Protein AF-A0A8X8IDR3-F1 (afdb_monomer)

pLDDT: mean 83.94, std 16.19, range [36.53, 97.81]

Solvent-accessible surface area (backbone atoms only — not comparable to full-atom values): 6324 Å² total; per-residue (Å²): 132,79,90,67,83,70,59,76,80,70,78,50,80,87,83,59,54,74,64,39,67,79,38,56,61,57,60,47,43,53,49,53,73,73,36,50,73,71,54,49,53,51,50,53,52,50,52,50,50,53,47,66,75,35,77,71,39,75,81,48,53,74,66,55,53,50,47,53,55,54,48,50,58,51,50,54,54,48,50,53,53,46,50,52,49,42,54,50,54,61,70,67,49,96,79,80,94,80,81,82,85,131

Foldseek 3Di:
DPPPPDPPVVVDDPPDDPVCVVPVLVVLLVVCVVDPLVRVLVVLVVVLCCCCVDPVCVPDDPVRNVVSVVVSVVVNVVNVVSVVVNVVVVVPPPDDPDDDDD

Radius of gyration: 18.53 Å; Cα contacts (8 Å, |Δi|>4): 31; chains: 1; bounding box: 55×39×40 Å

Organism: NCBI:txid1235997

Structure (mmCIF, N/CA/C/O backbone):
data_AF-A0A8X8IDR3-F1
#
_entry.id   AF-A0A8X8IDR3-F1
#
loop_
_atom_site.group_PDB
_atom_site.id
_atom_site.type_symbol
_atom_site.label_atom_id
_atom_site.label_alt_id
_atom_site.label_comp_id
_atom_site.label_asym_id
_atom_site.label_entity_id
_atom_site.label_seq_id
_atom_site.pdbx_PDB_ins_code
_atom_site.Cartn_x
_atom_site.Cartn_y
_atom_site.Cartn_z
_atom_site.occupancy
_atom_site.B_iso_or_equiv
_atom_site.auth_seq_id
_atom_site.auth_comp_id
_atom_site.auth_asym_id
_atom_site.auth_atom_id
_atom_site.pdbx_PDB_model_num
ATOM 1 N N . MET A 1 1 ? 22.075 1.924 -1.394 1.00 49.69 1 MET A N 1
ATOM 2 C CA . MET A 1 1 ? 21.697 3.213 -0.767 1.00 49.69 1 MET A CA 1
ATOM 3 C C . MET A 1 1 ? 22.184 3.221 0.677 1.00 49.69 1 MET A C 1
ATOM 5 O O . MET A 1 1 ? 21.949 2.218 1.345 1.00 49.69 1 MET A O 1
ATOM 9 N N . PRO A 1 2 ? 22.879 4.262 1.174 1.00 46.00 2 PRO A N 1
ATOM 10 C CA . PRO A 1 2 ? 23.099 4.391 2.610 1.00 46.00 2 PRO A CA 1
ATOM 11 C C . PRO A 1 2 ? 21.747 4.641 3.292 1.00 46.00 2 PRO A C 1
ATOM 13 O O . PRO A 1 2 ? 20.858 5.235 2.686 1.00 46.00 2 PRO A O 1
ATOM 16 N N . LEU A 1 3 ? 21.594 4.201 4.542 1.00 47.12 3 LEU A N 1
ATOM 17 C CA . LEU A 1 3 ? 20.474 4.578 5.411 1.00 47.12 3 LEU A CA 1
ATOM 18 C C . LEU A 1 3 ? 20.618 6.072 5.752 1.00 47.12 3 LEU A C 1
ATOM 20 O O . LEU A 1 3 ? 21.089 6.432 6.828 1.00 47.12 3 LEU A O 1
ATOM 24 N N . THR A 1 4 ? 20.336 6.955 4.796 1.00 57.72 4 THR A N 1
ATOM 25 C CA . THR A 1 4 ? 20.335 8.400 5.017 1.00 57.72 4 THR A CA 1
ATOM 26 C C . THR A 1 4 ? 19.264 8.715 6.046 1.00 57.72 4 THR A C 1
ATOM 28 O O . THR A 1 4 ? 18.105 8.354 5.857 1.00 57.72 4 THR A O 1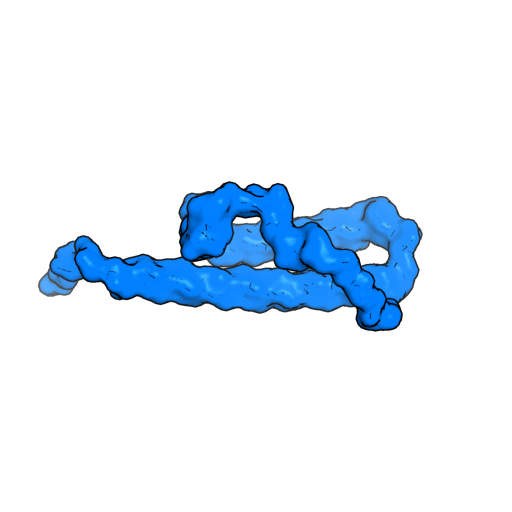
ATOM 31 N N . GLN A 1 5 ? 19.670 9.356 7.144 1.00 62.25 5 GLN A N 1
ATOM 32 C CA . GLN A 1 5 ? 18.763 9.942 8.121 1.00 62.25 5 GLN A CA 1
ATOM 33 C C . GLN A 1 5 ? 17.791 10.856 7.375 1.00 62.25 5 GLN A C 1
ATOM 35 O O . GLN A 1 5 ? 18.171 11.933 6.913 1.00 62.25 5 GLN A O 1
ATOM 40 N N . TYR A 1 6 ? 16.556 10.392 7.206 1.00 66.25 6 TYR A N 1
ATOM 41 C CA . TYR A 1 6 ? 15.487 11.234 6.706 1.00 66.25 6 TYR A CA 1
ATOM 42 C C . TYR A 1 6 ? 15.265 12.359 7.723 1.00 66.25 6 TYR A C 1
ATOM 44 O O . TYR A 1 6 ? 15.285 12.095 8.930 1.00 66.25 6 TYR A O 1
ATOM 52 N N . PRO A 1 7 ? 15.092 13.610 7.275 1.00 76.69 7 PRO A N 1
ATOM 53 C CA . PRO A 1 7 ? 14.743 14.694 8.176 1.00 76.69 7 PRO A CA 1
ATOM 54 C C . PRO A 1 7 ? 13.505 14.357 9.016 1.00 76.69 7 PRO A C 1
ATOM 56 O O . PRO A 1 7 ? 12.563 13.755 8.508 1.00 76.69 7 PRO A O 1
ATOM 59 N N . GLU A 1 8 ? 13.455 14.782 10.281 1.00 68.81 8 GLU A N 1
ATOM 60 C CA . GLU A 1 8 ? 12.370 14.399 11.208 1.00 68.81 8 GLU A CA 1
ATOM 61 C C . GLU A 1 8 ? 10.961 14.791 10.717 1.00 68.81 8 GLU A C 1
ATOM 63 O O . GLU A 1 8 ? 9.966 14.132 11.027 1.00 68.81 8 GLU A O 1
ATOM 68 N N . TRP A 1 9 ? 10.856 15.834 9.890 1.00 70.81 9 TRP A N 1
ATOM 69 C CA . TRP A 1 9 ? 9.594 16.259 9.274 1.00 70.81 9 TRP A CA 1
ATOM 70 C C . TRP A 1 9 ? 9.097 15.321 8.158 1.00 70.81 9 TRP A C 1
ATOM 72 O O . TRP A 1 9 ? 7.969 15.465 7.687 1.00 70.81 9 TRP A O 1
ATOM 82 N N . GLU A 1 10 ? 9.906 14.360 7.709 1.00 71.50 10 GLU A N 1
ATOM 83 C CA . GLU A 1 10 ? 9.471 13.283 6.809 1.00 71.50 10 GLU A CA 1
ATOM 84 C C . GLU A 1 10 ? 8.774 12.142 7.548 1.00 71.50 10 GLU A C 1
ATOM 86 O O . GLU A 1 10 ? 7.981 11.429 6.943 1.00 71.50 10 GLU A O 1
ATOM 91 N N . SER A 1 11 ? 8.993 12.018 8.858 1.00 68.00 11 SER A N 1
ATOM 92 C CA . SER A 1 11 ? 8.379 10.979 9.693 1.00 68.00 11 SER A CA 1
ATOM 93 C C . SER A 1 11 ? 6.907 11.250 10.032 1.00 68.00 11 SER A C 1
ATOM 95 O O . SER A 1 11 ? 6.263 10.423 10.672 1.00 68.00 11 SER A O 1
ATOM 97 N N . HIS A 1 12 ? 6.368 12.406 9.633 1.00 75.31 12 HIS A N 1
ATOM 98 C CA . HIS A 1 12 ? 4.992 12.802 9.919 1.00 75.31 12 HIS A CA 1
ATOM 99 C C . HIS A 1 12 ? 4.070 12.486 8.738 1.00 75.31 12 HIS A C 1
ATOM 101 O O . HIS A 1 12 ? 4.423 12.718 7.579 1.00 75.31 12 HIS A O 1
ATOM 107 N N . SER A 1 13 ? 2.857 12.004 9.031 1.00 78.06 13 SER A N 1
ATOM 108 C CA . SER A 1 13 ? 1.850 11.777 7.994 1.00 78.06 13 SER A CA 1
ATOM 109 C C . SER A 1 13 ? 1.491 13.092 7.301 1.00 78.06 13 SER A C 1
ATOM 111 O O . SER A 1 13 ? 1.076 14.053 7.945 1.00 78.06 13 SER A O 1
ATOM 113 N N . ARG A 1 14 ? 1.673 13.143 5.976 1.00 83.25 14 ARG A N 1
ATOM 114 C CA . ARG A 1 14 ? 1.384 14.333 5.152 1.00 83.25 14 ARG A CA 1
ATOM 115 C C . ARG A 1 14 ? 0.011 14.290 4.485 1.00 83.25 14 ARG A C 1
ATOM 117 O O . ARG A 1 14 ? -0.438 15.304 3.960 1.00 83.25 14 ARG A O 1
ATOM 124 N N . LYS A 1 15 ? -0.592 13.103 4.406 1.00 87.38 15 LYS A N 1
ATOM 125 C CA . LYS A 1 15 ? -1.818 12.848 3.636 1.00 87.38 15 LYS A CA 1
ATOM 126 C C . LYS A 1 15 ? -3.027 12.560 4.511 1.00 87.38 15 LYS A C 1
ATOM 128 O O . LYS A 1 15 ? -4.131 12.814 4.056 1.00 87.38 15 LYS A O 1
ATOM 133 N N . LEU A 1 16 ? -2.803 12.081 5.732 1.00 91.31 16 LEU A N 1
ATOM 134 C CA . LEU A 1 16 ? -3.878 11.794 6.669 1.00 91.31 16 LEU A CA 1
ATOM 135 C C . LEU A 1 16 ? -4.286 13.061 7.421 1.00 91.31 16 LEU A C 1
ATOM 137 O O . LEU A 1 16 ? -3.441 13.849 7.856 1.00 91.31 16 LEU A O 1
ATOM 141 N N . SER A 1 17 ? -5.591 13.234 7.579 1.00 91.00 17 SER A N 1
ATOM 142 C CA . SER A 1 17 ? -6.203 14.163 8.518 1.00 91.00 17 SER A CA 1
ATOM 143 C C . SER A 1 17 ? -5.851 13.800 9.965 1.00 91.00 17 SER A C 1
ATOM 145 O O . SER A 1 17 ? -5.337 12.722 10.261 1.00 91.00 17 SER A O 1
ATOM 147 N N . LYS A 1 18 ? -6.136 14.711 10.902 1.00 91.25 18 LYS A N 1
ATOM 148 C CA . LYS A 1 18 ? -5.897 14.462 12.334 1.00 91.25 18 LYS A CA 1
ATOM 149 C C . LYS A 1 18 ? -6.674 13.245 12.841 1.00 91.25 18 LYS A C 1
ATOM 151 O O . LYS A 1 18 ? -6.121 12.453 13.591 1.00 91.25 18 LYS A O 1
ATOM 156 N N . GLU A 1 19 ? -7.913 13.095 12.386 1.00 93.31 19 GLU A N 1
ATOM 157 C CA . GLU A 1 19 ? -8.779 11.975 12.749 1.00 93.31 19 GLU A CA 1
ATOM 158 C C . GLU A 1 19 ? -8.212 10.644 12.245 1.00 93.31 19 GLU A C 1
ATOM 160 O O . GLU A 1 19 ? -8.101 9.697 13.011 1.00 93.31 19 GLU A O 1
ATOM 165 N N . GLU A 1 20 ? -7.747 10.582 10.997 1.00 93.44 20 GLU A N 1
ATOM 166 C CA . GLU A 1 20 ? -7.122 9.373 10.440 1.00 93.44 20 GLU A CA 1
ATOM 167 C C . GLU A 1 20 ? -5.765 9.045 11.085 1.00 93.44 20 GLU A C 1
ATOM 169 O O . GLU A 1 20 ? -5.364 7.884 11.128 1.00 93.44 20 GLU A O 1
ATOM 174 N N . VAL A 1 21 ? -5.039 10.044 11.602 1.00 91.81 21 VAL A N 1
ATOM 175 C CA . VAL A 1 21 ? -3.821 9.807 12.397 1.00 91.81 21 VAL A CA 1
ATOM 176 C C . VAL A 1 21 ? -4.164 9.179 13.751 1.00 91.81 21 VAL A C 1
ATOM 178 O O . VAL A 1 21 ? -3.459 8.275 14.198 1.00 91.81 21 VAL A O 1
ATOM 181 N N . GLU A 1 22 ? -5.237 9.636 14.397 1.00 93.38 22 GLU A N 1
ATOM 182 C CA . GLU A 1 22 ? -5.730 9.077 15.664 1.00 93.38 22 GLU A CA 1
ATOM 183 C C . GLU A 1 22 ? -6.397 7.702 15.463 1.00 93.38 22 GLU A C 1
ATOM 185 O O . GLU A 1 22 ? -6.297 6.819 16.321 1.00 93.38 22 GLU A O 1
ATOM 190 N N . HIS A 1 23 ? -7.018 7.492 14.300 1.00 93.94 23 HIS A N 1
ATOM 191 C CA . HIS A 1 23 ? -7.791 6.306 13.944 1.00 93.94 23 HIS A CA 1
ATOM 192 C C . HIS A 1 23 ? -7.401 5.762 12.555 1.00 93.94 23 HIS A C 1
ATOM 194 O O . HIS A 1 23 ? -8.193 5.812 11.614 1.00 93.94 23 HIS A O 1
ATOM 200 N N . PRO A 1 24 ? -6.208 5.155 12.406 1.00 94.38 24 PRO A N 1
ATOM 201 C CA . PRO A 1 24 ? -5.693 4.703 11.106 1.00 94.38 24 PRO A CA 1
ATOM 202 C C . PRO A 1 24 ? -6.507 3.576 10.458 1.00 94.38 24 PRO A C 1
ATOM 204 O O . PRO A 1 24 ? -6.377 3.336 9.259 1.00 94.38 24 PRO A O 1
ATOM 207 N N . LEU A 1 25 ? -7.357 2.885 11.229 1.00 95.44 25 LEU A N 1
ATOM 208 C CA . LEU A 1 25 ? -8.289 1.897 10.685 1.00 95.44 25 LEU A CA 1
ATOM 209 C C . LEU A 1 25 ? -9.314 2.528 9.737 1.00 95.44 25 LEU A C 1
ATOM 211 O O . LEU A 1 25 ? -9.727 1.841 8.816 1.00 95.44 25 LEU A O 1
ATOM 215 N N . LEU A 1 26 ? -9.647 3.817 9.884 1.00 95.06 26 LEU A N 1
ATOM 216 C CA . LEU A 1 26 ? -10.568 4.510 8.973 1.00 95.06 26 LEU A CA 1
ATOM 217 C C . LEU A 1 26 ? -10.078 4.465 7.521 1.00 95.06 26 LEU A C 1
ATOM 219 O O . LEU A 1 26 ? -10.850 4.181 6.616 1.00 95.06 26 LEU A O 1
ATOM 223 N N . VAL A 1 27 ? -8.775 4.658 7.313 1.00 96.12 27 VAL A N 1
ATOM 224 C CA . VAL A 1 27 ? -8.138 4.636 5.985 1.00 96.12 27 VAL A CA 1
ATOM 225 C C . VAL A 1 27 ? -8.137 3.226 5.396 1.00 96.12 27 VAL A C 1
ATOM 227 O O . VAL A 1 27 ? -8.298 3.025 4.194 1.00 96.12 27 VAL A O 1
ATOM 230 N N . ILE A 1 28 ? -7.918 2.230 6.255 1.00 96.38 28 ILE A N 1
ATOM 231 C CA . ILE A 1 28 ? -7.943 0.821 5.864 1.00 96.38 28 ILE A CA 1
ATOM 232 C C . ILE A 1 28 ? -9.370 0.417 5.485 1.00 96.38 28 ILE A C 1
ATOM 234 O O . ILE A 1 28 ? -9.566 -0.253 4.474 1.00 96.38 28 ILE A O 1
ATOM 238 N N . ASP A 1 29 ? -10.352 0.833 6.280 1.00 94.81 29 ASP A N 1
ATOM 239 C CA . ASP A 1 29 ? -11.763 0.572 6.031 1.00 94.81 29 ASP A CA 1
ATOM 240 C C . ASP A 1 29 ? -12.206 1.240 4.723 1.00 94.81 29 ASP A C 1
ATOM 242 O O . ASP A 1 29 ? -12.760 0.555 3.869 1.00 94.81 29 ASP A O 1
ATOM 246 N N . GLU A 1 30 ? -11.840 2.505 4.494 1.00 95.44 30 GLU A N 1
ATOM 247 C CA . GLU A 1 30 ? -12.114 3.216 3.238 1.00 95.44 30 GLU A CA 1
ATOM 248 C C . GLU A 1 30 ? -11.526 2.490 2.016 1.00 95.44 30 GLU A C 1
ATOM 250 O O . GLU A 1 30 ? -12.204 2.334 0.997 1.00 95.44 30 GLU A O 1
ATOM 255 N N . LEU A 1 31 ? -10.290 1.985 2.111 1.00 96.31 31 LEU A N 1
ATOM 256 C CA . LEU A 1 31 ? -9.672 1.212 1.031 1.00 96.31 31 LEU A CA 1
ATOM 257 C C . LEU A 1 31 ? -10.482 -0.048 0.690 1.00 96.31 31 LEU A C 1
ATOM 259 O O . LEU A 1 31 ? -10.697 -0.332 -0.489 1.00 96.31 31 LEU A O 1
ATOM 263 N N . PHE A 1 32 ? -10.905 -0.810 1.703 1.00 95.62 32 PHE A N 1
ATOM 264 C CA . PHE A 1 32 ? -11.623 -2.073 1.498 1.00 95.62 32 PHE A CA 1
ATOM 265 C C . PHE A 1 32 ? -13.122 -1.907 1.237 1.00 95.62 32 PHE A C 1
ATOM 267 O O . PHE A 1 32 ? -13.753 -2.838 0.732 1.00 95.62 32 PHE A O 1
ATOM 274 N N . ASP A 1 33 ? -13.672 -0.727 1.516 1.00 93.56 33 ASP A N 1
ATOM 275 C CA . ASP A 1 33 ? -14.992 -0.310 1.052 1.00 93.56 33 ASP A CA 1
ATOM 276 C C . ASP A 1 33 ? -14.951 0.132 -0.425 1.00 93.56 33 ASP A C 1
ATOM 278 O O . ASP A 1 33 ? -15.928 -0.056 -1.151 1.00 93.56 33 ASP A O 1
ATOM 282 N N . TYR A 1 34 ? -13.816 0.663 -0.903 1.00 95.12 34 TYR A N 1
ATOM 283 C CA . TYR A 1 34 ? -13.601 0.981 -2.320 1.00 95.12 34 TYR A CA 1
ATOM 284 C C . TYR A 1 34 ? -13.350 -0.263 -3.188 1.00 95.12 34 TYR A C 1
ATOM 286 O O . TYR A 1 34 ? -13.907 -0.371 -4.282 1.00 95.12 34 TYR A O 1
ATOM 294 N N . ALA A 1 35 ? -12.497 -1.185 -2.733 1.00 94.62 35 ALA A N 1
ATOM 295 C CA . ALA A 1 35 ? -12.090 -2.361 -3.500 1.00 94.62 35 ALA A CA 1
ATOM 296 C C . ALA A 1 35 ? -11.859 -3.573 -2.589 1.00 94.62 35 ALA A C 1
ATOM 298 O O . ALA A 1 35 ? -11.154 -3.487 -1.581 1.00 94.62 35 ALA A O 1
ATOM 299 N N . HIS A 1 36 ? -12.389 -4.740 -2.962 1.00 94.56 36 HIS A N 1
ATOM 300 C CA . HIS A 1 36 ? -12.117 -5.956 -2.203 1.00 94.56 36 HIS A CA 1
ATOM 301 C C . HIS A 1 36 ? -10.667 -6.405 -2.401 1.00 94.56 36 HIS A C 1
ATOM 303 O O . HIS A 1 36 ? -10.006 -6.059 -3.378 1.00 94.56 36 HIS A O 1
ATOM 309 N N . LEU A 1 37 ? -10.158 -7.230 -1.482 1.00 95.06 37 LEU A N 1
ATOM 310 C CA . LEU A 1 37 ? -8.773 -7.703 -1.529 1.00 95.06 37 LEU A CA 1
ATOM 311 C C . LEU A 1 37 ? -8.343 -8.273 -2.903 1.00 95.06 37 LEU A C 1
ATOM 313 O O . LEU A 1 37 ? -7.239 -7.943 -3.338 1.00 95.06 37 LEU A O 1
ATOM 317 N N . PRO A 1 38 ? -9.153 -9.086 -3.618 1.00 96.94 38 PRO A N 1
ATOM 318 C CA . PRO A 1 38 ? -8.802 -9.527 -4.969 1.00 96.94 38 PRO A CA 1
ATOM 319 C C . PRO A 1 38 ? -8.624 -8.364 -5.953 1.00 96.94 38 PRO A C 1
ATOM 321 O O . PRO A 1 38 ? -7.625 -8.333 -6.667 1.00 96.94 38 PRO A O 1
ATOM 324 N N . ASP A 1 39 ? -9.522 -7.379 -5.926 1.00 97.25 39 ASP A N 1
ATOM 325 C CA . ASP A 1 39 ? -9.475 -6.207 -6.806 1.00 97.25 39 ASP A CA 1
ATOM 326 C C . ASP A 1 39 ? -8.227 -5.360 -6.521 1.00 97.25 39 ASP A C 1
ATOM 328 O O . ASP A 1 39 ? -7.524 -4.937 -7.439 1.00 97.25 39 ASP A O 1
ATOM 332 N N . VAL A 1 40 ? -7.883 -5.167 -5.242 1.00 96.94 40 VAL A N 1
ATOM 333 C CA . VAL A 1 40 ? -6.662 -4.444 -4.850 1.00 96.94 40 VAL A CA 1
ATOM 334 C C . VAL A 1 40 ? -5.4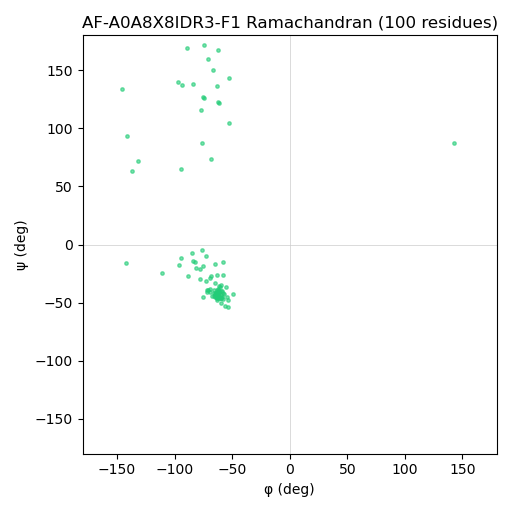08 -5.162 -5.361 1.00 96.94 40 VAL A C 1
ATOM 336 O O . VAL A 1 40 ? -4.490 -4.503 -5.855 1.00 96.94 40 VAL A O 1
ATOM 339 N N . ARG A 1 41 ? -5.357 -6.502 -5.309 1.00 96.19 41 ARG A N 1
ATOM 340 C CA . ARG A 1 41 ? -4.241 -7.280 -5.885 1.00 96.19 41 ARG A CA 1
ATOM 341 C C . ARG A 1 41 ? -4.148 -7.093 -7.398 1.00 96.19 41 ARG A C 1
ATOM 343 O O . ARG A 1 41 ? -3.053 -6.901 -7.923 1.00 96.19 41 ARG A O 1
ATOM 350 N N . GLU A 1 42 ? -5.278 -7.114 -8.101 1.00 97.12 42 GLU A N 1
ATOM 351 C CA . GLU A 1 42 ? -5.306 -6.882 -9.548 1.00 97.12 42 GLU A CA 1
ATOM 352 C C . GLU A 1 42 ? -4.837 -5.471 -9.915 1.00 97.12 42 GLU A C 1
ATOM 354 O O . GLU A 1 42 ? -4.048 -5.310 -10.850 1.00 97.12 42 GLU A O 1
ATOM 359 N N . LEU A 1 43 ? -5.257 -4.457 -9.152 1.00 96.62 43 LEU A N 1
ATOM 360 C CA . LEU A 1 43 ? -4.825 -3.072 -9.331 1.00 96.62 43 LEU A CA 1
ATOM 361 C C . LEU A 1 43 ? -3.328 -2.894 -9.049 1.00 96.62 43 LEU A C 1
ATOM 363 O O . LEU A 1 43 ? -2.643 -2.238 -9.834 1.00 96.62 43 LEU A O 1
ATOM 367 N N . LEU A 1 44 ? -2.793 -3.510 -7.989 1.00 95.75 44 LEU A N 1
ATOM 368 C CA . LEU A 1 44 ? -1.351 -3.513 -7.712 1.00 95.75 44 LEU A CA 1
ATOM 369 C C . LEU A 1 44 ? -0.570 -4.170 -8.855 1.00 95.75 44 LEU A C 1
ATOM 371 O O . LEU A 1 44 ? 0.433 -3.622 -9.317 1.00 95.75 44 LEU A O 1
ATOM 375 N N . TRP A 1 45 ? -1.038 -5.319 -9.347 1.00 95.12 45 TRP A N 1
ATOM 376 C CA . TRP A 1 45 ? -0.407 -6.011 -10.469 1.00 95.12 45 TRP A CA 1
ATOM 377 C C . TRP A 1 45 ? -0.452 -5.181 -11.755 1.00 95.12 45 TRP A C 1
ATOM 379 O O . TRP A 1 45 ? 0.529 -5.105 -12.499 1.00 95.12 45 TRP A O 1
ATOM 389 N N . LEU A 1 46 ? -1.586 -4.534 -12.031 1.00 95.19 46 LEU A N 1
ATOM 390 C CA . LEU A 1 46 ? -1.721 -3.615 -13.154 1.00 95.19 46 LEU A CA 1
ATOM 391 C C . LEU A 1 46 ? -0.740 -2.448 -13.025 1.00 95.19 46 LEU A C 1
ATOM 393 O O . LEU A 1 46 ? -0.037 -2.146 -13.989 1.00 95.19 46 LEU A O 1
ATOM 397 N N . TRP A 1 47 ? -0.634 -1.853 -11.838 1.00 93.44 47 TRP A N 1
ATOM 398 C CA . TRP A 1 47 ? 0.300 -0.766 -11.573 1.00 93.44 47 TRP A CA 1
ATOM 399 C C . TRP A 1 47 ? 1.754 -1.191 -11.819 1.00 93.44 47 TRP A C 1
ATOM 401 O O . TRP A 1 47 ? 2.474 -0.506 -12.555 1.00 93.44 47 TRP A O 1
ATOM 411 N N . LEU A 1 48 ? 2.168 -2.365 -11.329 1.00 93.25 48 LEU A N 1
ATOM 412 C CA . LEU A 1 48 ? 3.504 -2.895 -11.605 1.00 93.25 48 LEU A CA 1
ATOM 413 C C . LEU A 1 48 ? 3.732 -3.079 -13.109 1.00 93.25 48 LEU A C 1
ATOM 415 O O . LEU A 1 48 ? 4.714 -2.561 -13.636 1.00 93.25 48 LEU A O 1
ATOM 419 N N . LYS A 1 49 ? 2.809 -3.750 -13.815 1.00 90.38 49 LYS A N 1
ATOM 420 C CA . LYS A 1 49 ? 2.901 -3.961 -15.271 1.00 90.38 49 LYS A CA 1
ATOM 421 C C . LYS A 1 49 ? 3.063 -2.650 -16.032 1.00 90.38 49 LYS A C 1
ATOM 423 O O . LYS A 1 49 ? 3.899 -2.572 -16.922 1.00 90.38 49 LYS A O 1
ATOM 428 N N . THR A 1 50 ? 2.279 -1.628 -15.690 1.00 89.00 50 THR A N 1
ATOM 429 C CA . THR A 1 50 ? 2.369 -0.316 -16.355 1.00 89.00 50 THR A CA 1
ATOM 430 C C . THR A 1 50 ? 3.709 0.369 -16.097 1.00 89.00 50 THR A C 1
ATOM 432 O O . THR A 1 50 ? 4.245 1.014 -16.991 1.00 89.00 50 THR A O 1
ATOM 435 N N . THR A 1 51 ? 4.286 0.162 -14.912 1.00 86.38 51 THR A N 1
ATOM 436 C CA . THR A 1 51 ? 5.592 0.716 -14.536 1.00 86.38 51 THR A CA 1
ATOM 437 C C . THR A 1 51 ? 6.739 0.020 -15.274 1.00 86.38 51 THR A C 1
ATOM 439 O O . THR A 1 51 ? 7.681 0.686 -15.694 1.00 86.38 51 THR A O 1
ATOM 442 N N . VAL A 1 52 ? 6.667 -1.306 -15.455 1.00 83.31 52 VAL A N 1
ATOM 443 C CA . VAL A 1 52 ? 7.746 -2.091 -16.089 1.00 83.31 52 VAL A CA 1
ATOM 444 C C . VAL A 1 52 ? 7.644 -2.187 -17.611 1.00 83.31 52 VAL A C 1
ATOM 446 O O . VAL A 1 52 ? 8.667 -2.359 -18.258 1.00 83.31 52 VAL A O 1
ATOM 449 N N . ASN A 1 53 ? 6.442 -2.095 -18.188 1.00 80.19 53 ASN A N 1
ATOM 450 C CA . ASN A 1 53 ? 6.244 -2.188 -19.641 1.00 80.19 53 ASN A CA 1
ATOM 451 C C . ASN A 1 53 ? 6.216 -0.823 -20.340 1.00 80.19 53 ASN A C 1
ATOM 453 O O . ASN A 1 53 ? 6.202 -0.782 -21.567 1.00 80.19 53 ASN A O 1
ATOM 457 N N . GLY A 1 54 ? 6.128 0.277 -19.591 1.00 73.81 54 GLY A N 1
ATOM 458 C CA . GLY A 1 54 ? 6.170 1.624 -20.150 1.00 73.81 54 GLY A CA 1
ATOM 459 C C . GLY A 1 54 ? 7.591 2.177 -20.260 1.00 73.81 54 GLY A C 1
ATOM 460 O O . GLY A 1 54 ? 8.524 1.678 -19.623 1.00 73.81 54 GLY A O 1
ATOM 461 N N . ASP A 1 55 ? 7.708 3.296 -20.973 1.00 78.25 55 ASP A N 1
ATOM 462 C CA . ASP A 1 55 ? 8.949 4.066 -21.153 1.00 78.25 55 ASP A CA 1
ATOM 463 C C . ASP A 1 55 ? 9.559 4.540 -19.817 1.00 78.25 55 ASP A C 1
ATOM 465 O O . ASP A 1 55 ? 10.726 4.917 -19.747 1.00 78.25 55 ASP A O 1
ATOM 469 N N . PHE A 1 56 ? 8.788 4.499 -18.719 1.00 75.50 56 PHE A N 1
ATOM 470 C CA . PHE A 1 56 ? 9.286 4.785 -17.370 1.00 75.50 56 PHE A CA 1
ATOM 471 C C . PHE A 1 56 ? 10.481 3.899 -17.001 1.00 75.50 56 PHE A C 1
ATOM 473 O O . PHE A 1 56 ? 11.414 4.364 -16.352 1.00 75.50 56 PHE A O 1
ATOM 480 N N . SER A 1 57 ? 10.474 2.637 -17.4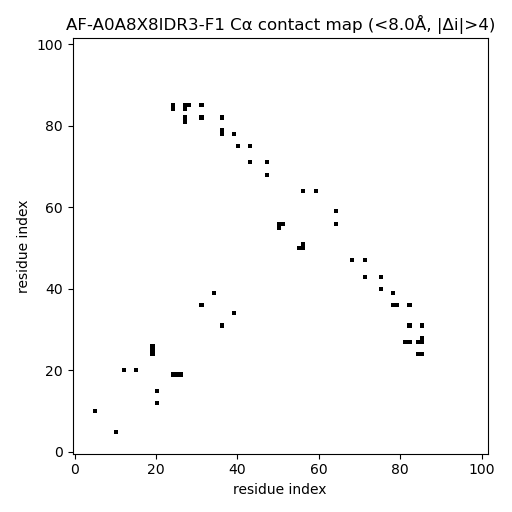35 1.00 73.94 57 SER A N 1
ATOM 481 C CA . SER A 1 57 ? 11.542 1.687 -17.124 1.00 73.94 57 SER A CA 1
ATOM 482 C C . SER A 1 57 ? 12.828 1.913 -17.931 1.00 73.94 57 SER A C 1
ATOM 484 O O . SER A 1 57 ? 13.899 1.468 -17.504 1.00 73.94 57 SER A O 1
ATOM 486 N N . ASP A 1 58 ? 12.760 2.643 -19.050 1.00 80.00 58 ASP A N 1
ATOM 487 C CA . ASP A 1 58 ? 13.892 2.855 -19.963 1.00 80.00 58 ASP A CA 1
ATOM 488 C C . ASP A 1 58 ? 14.980 3.744 -19.355 1.00 80.00 58 ASP A C 1
ATOM 490 O O . ASP A 1 58 ? 16.160 3.575 -19.658 1.00 80.00 58 ASP A O 1
ATOM 494 N N . GLY A 1 59 ? 14.596 4.652 -18.454 1.00 81.69 59 GLY A N 1
ATOM 495 C CA . GLY A 1 59 ? 15.523 5.512 -17.718 1.00 81.69 59 GLY A CA 1
ATOM 496 C C . GLY A 1 59 ? 16.121 4.879 -16.461 1.00 81.69 59 GLY A C 1
ATOM 497 O O . GLY A 1 59 ? 16.993 5.492 -15.852 1.00 81.69 59 GLY A O 1
ATOM 498 N N . LEU A 1 60 ? 15.657 3.689 -16.063 1.00 86.38 60 LEU A N 1
ATOM 499 C CA . LEU A 1 60 ? 16.030 3.073 -14.790 1.00 86.38 60 LEU A CA 1
ATOM 500 C C . LEU A 1 60 ? 17.219 2.131 -14.922 1.00 86.38 60 LEU A C 1
ATOM 502 O O . LEU A 1 60 ? 17.245 1.260 -15.801 1.00 86.38 60 LEU A O 1
ATOM 506 N N . ASP A 1 61 ? 18.139 2.218 -13.968 1.00 89.44 61 ASP A N 1
ATOM 507 C CA .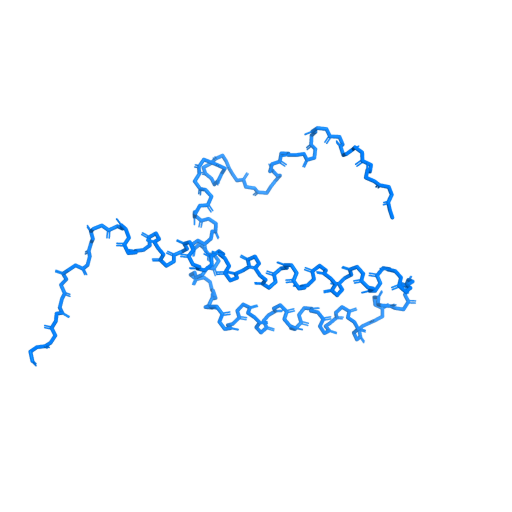 ASP A 1 61 ? 19.211 1.246 -13.819 1.00 89.44 61 ASP A CA 1
ATOM 508 C C . ASP A 1 61 ? 18.718 -0.093 -13.224 1.00 89.44 61 ASP A C 1
ATOM 510 O O . ASP A 1 61 ? 17.569 -0.267 -12.800 1.00 89.44 61 ASP A O 1
ATOM 514 N N . GLN A 1 62 ? 19.597 -1.099 -13.214 1.00 86.88 62 GLN A N 1
ATOM 515 C CA . GLN A 1 62 ? 19.265 -2.433 -12.707 1.00 86.88 62 GLN A CA 1
ATOM 516 C C . GLN A 1 62 ? 18.859 -2.426 -11.222 1.00 86.88 62 GLN A C 1
ATOM 518 O O . GLN A 1 62 ? 17.987 -3.200 -10.817 1.00 86.88 62 GLN A O 1
ATOM 523 N N . HIS A 1 63 ? 19.488 -1.582 -10.405 1.00 89.12 63 HIS A N 1
ATOM 524 C CA . HIS A 1 63 ? 19.206 -1.486 -8.977 1.00 89.12 63 HIS A CA 1
ATOM 525 C C . HIS A 1 63 ? 17.843 -0.823 -8.734 1.00 89.12 63 HIS A C 1
ATOM 527 O O . HIS A 1 63 ? 17.076 -1.284 -7.885 1.00 89.12 63 HIS A O 1
ATOM 533 N N . GLU A 1 64 ? 17.507 0.220 -9.487 1.00 89.44 64 GLU A N 1
ATOM 534 C CA . GLU A 1 64 ? 16.212 0.903 -9.434 1.00 89.44 64 GLU A CA 1
ATOM 535 C C . GLU A 1 64 ? 15.068 -0.029 -9.841 1.00 89.44 64 GLU A C 1
ATOM 537 O O . GLU A 1 64 ? 14.087 -0.160 -9.107 1.00 89.44 64 GLU A O 1
ATOM 542 N N . ARG A 1 65 ? 15.231 -0.779 -10.940 1.00 87.06 65 ARG A N 1
ATOM 543 C CA . ARG A 1 65 ? 14.263 -1.808 -11.366 1.00 87.06 65 ARG A CA 1
ATOM 544 C C . ARG A 1 65 ? 14.059 -2.877 -10.291 1.00 87.06 65 ARG A C 1
ATOM 546 O O . ARG A 1 65 ? 12.925 -3.235 -9.976 1.00 87.06 65 ARG A O 1
ATOM 553 N N . GLY A 1 66 ? 15.153 -3.356 -9.693 1.00 90.12 66 GLY A N 1
ATOM 554 C CA . GLY A 1 66 ? 15.097 -4.302 -8.577 1.00 90.12 66 GLY A CA 1
ATOM 555 C C . GLY A 1 66 ? 14.390 -3.726 -7.347 1.00 90.12 66 GLY A C 1
ATOM 556 O O . GLY A 1 66 ? 13.614 -4.425 -6.700 1.00 90.12 66 GLY A O 1
ATOM 557 N N . SER A 1 67 ? 14.599 -2.441 -7.057 1.00 91.62 67 SER A N 1
ATOM 558 C CA . SER A 1 67 ? 13.957 -1.748 -5.936 1.00 91.62 67 SER A CA 1
ATOM 559 C C . SER A 1 67 ? 12.444 -1.624 -6.127 1.00 91.62 67 SER A C 1
ATOM 561 O O . SER A 1 67 ? 11.704 -1.824 -5.168 1.00 91.62 67 SER A O 1
ATOM 563 N N . ILE A 1 68 ? 11.971 -1.362 -7.352 1.00 91.88 68 ILE A N 1
ATOM 564 C CA . ILE A 1 68 ? 10.534 -1.308 -7.675 1.00 91.88 68 ILE A CA 1
ATOM 565 C C . ILE A 1 68 ? 9.872 -2.672 -7.463 1.00 91.88 68 ILE A C 1
ATOM 567 O O . ILE A 1 68 ? 8.838 -2.752 -6.802 1.00 91.88 68 ILE A O 1
ATOM 571 N N . LEU A 1 69 ? 10.481 -3.746 -7.976 1.00 92.44 69 LEU A N 1
ATOM 572 C CA . LEU A 1 69 ? 9.971 -5.109 -7.790 1.00 92.44 69 LEU A CA 1
ATOM 573 C C . LEU A 1 69 ? 9.932 -5.493 -6.308 1.00 92.44 69 LEU A C 1
ATOM 575 O O . LEU A 1 69 ? 8.918 -5.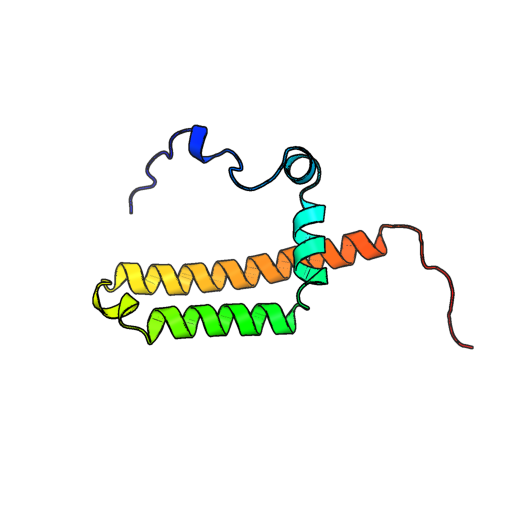977 -5.813 1.00 92.44 69 LEU A O 1
ATOM 579 N N . PHE A 1 70 ? 11.007 -5.209 -5.575 1.00 93.88 70 PHE A N 1
ATOM 580 C CA . PHE A 1 70 ? 11.052 -5.479 -4.143 1.00 93.88 70 PHE A CA 1
ATOM 581 C C . PHE A 1 70 ? 10.008 -4.667 -3.368 1.00 93.88 70 PHE A C 1
ATOM 583 O O . PHE A 1 70 ? 9.390 -5.180 -2.436 1.00 93.88 70 PHE A O 1
ATOM 590 N N . PHE A 1 71 ? 9.787 -3.404 -3.741 1.00 94.38 71 PHE A N 1
ATOM 591 C CA . PHE A 1 71 ? 8.767 -2.564 -3.119 1.00 94.38 71 PHE A CA 1
ATOM 592 C C . PHE A 1 71 ? 7.355 -3.091 -3.391 1.00 94.38 71 PHE A C 1
ATOM 594 O O . PHE A 1 71 ? 6.552 -3.157 -2.462 1.00 94.38 71 PHE A O 1
ATOM 601 N N . TYR A 1 72 ? 7.075 -3.545 -4.616 1.00 95.56 72 TYR A N 1
ATOM 602 C CA . TYR A 1 72 ? 5.816 -4.208 -4.961 1.00 95.56 72 TYR A CA 1
ATOM 603 C C . TYR A 1 72 ? 5.523 -5.398 -4.032 1.00 95.56 72 TYR A C 1
ATOM 605 O O . TYR A 1 72 ? 4.449 -5.451 -3.433 1.00 95.56 72 TYR A O 1
ATOM 613 N N . GLU A 1 73 ? 6.499 -6.282 -3.796 1.00 95.56 73 GLU A N 1
ATOM 614 C CA . GLU A 1 73 ? 6.333 -7.412 -2.866 1.00 95.56 73 GLU A CA 1
ATOM 615 C C . GLU A 1 73 ? 6.011 -6.957 -1.431 1.00 95.56 73 GLU A C 1
ATOM 617 O O . GLU A 1 73 ? 5.282 -7.629 -0.694 1.00 95.56 73 GLU A O 1
ATOM 622 N N . LYS A 1 74 ? 6.565 -5.818 -0.984 1.00 97.81 74 LYS A N 1
ATOM 623 C CA . LYS A 1 74 ? 6.227 -5.250 0.333 1.00 97.81 74 LYS A CA 1
ATOM 624 C C . LYS A 1 74 ? 4.815 -4.689 0.360 1.00 97.81 74 LYS A C 1
ATOM 626 O O . LYS A 1 74 ? 4.129 -4.888 1.361 1.00 97.81 74 LYS A O 1
ATOM 631 N N . MET A 1 75 ? 4.384 -4.042 -0.718 1.00 97.00 75 MET A N 1
ATOM 632 C CA . MET A 1 75 ? 3.034 -3.500 -0.841 1.00 97.00 75 MET A CA 1
ATOM 633 C C . MET A 1 75 ? 1.977 -4.601 -0.831 1.00 97.00 75 MET A C 1
ATOM 635 O O . MET A 1 75 ? 1.001 -4.469 -0.099 1.00 97.00 75 MET A O 1
ATOM 639 N N . GLU A 1 76 ? 2.198 -5.716 -1.535 1.00 96.62 76 GLU A N 1
ATOM 640 C CA . GLU A 1 76 ? 1.287 -6.867 -1.479 1.00 96.62 76 GLU A CA 1
ATOM 641 C C . GLU A 1 76 ? 1.106 -7.348 -0.036 1.00 96.62 76 GLU A C 1
ATOM 643 O O . GLU A 1 76 ? -0.009 -7.394 0.478 1.00 96.62 76 GLU A O 1
ATOM 648 N N . ARG A 1 77 ? 2.208 -7.611 0.677 1.00 97.38 77 ARG A N 1
ATOM 649 C CA . ARG A 1 77 ? 2.157 -8.072 2.075 1.00 97.38 77 ARG A CA 1
ATOM 650 C C . ARG A 1 77 ? 1.500 -7.059 3.014 1.00 97.38 77 ARG A C 1
ATOM 652 O O . ARG A 1 77 ? 0.838 -7.466 3.967 1.00 97.38 77 ARG A O 1
ATOM 659 N N . LEU A 1 78 ? 1.707 -5.763 2.779 1.00 97.69 78 LEU A N 1
ATOM 660 C CA . LEU A 1 78 ? 1.088 -4.698 3.565 1.00 97.69 78 LEU A CA 1
ATOM 661 C C . LEU A 1 78 ? -0.430 -4.682 3.370 1.00 97.69 78 LEU A C 1
ATOM 663 O O . LEU A 1 78 ? -1.157 -4.603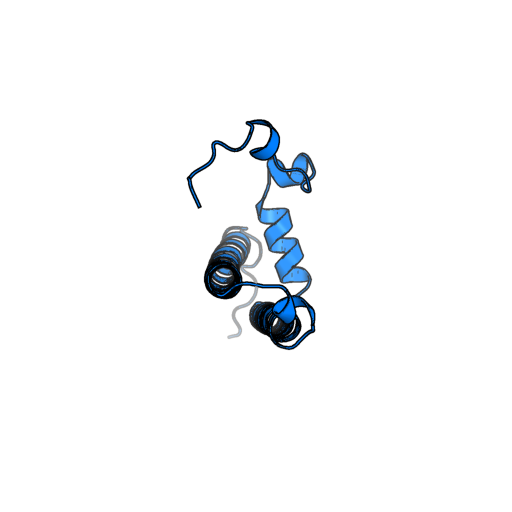 4.356 1.00 97.69 78 LEU A O 1
ATOM 667 N N . VAL A 1 79 ? -0.903 -4.809 2.128 1.00 97.50 79 VAL A N 1
ATOM 668 C CA . VAL A 1 79 ? -2.337 -4.877 1.816 1.00 97.50 79 VAL A CA 1
ATOM 669 C C . VAL A 1 79 ? -2.980 -6.112 2.449 1.00 97.50 79 VAL A C 1
ATOM 671 O O . VAL A 1 79 ? -4.037 -5.993 3.062 1.00 97.50 79 VAL A O 1
ATOM 674 N N . GLU A 1 80 ? -2.329 -7.279 2.396 1.00 97.19 80 GLU A N 1
ATOM 675 C CA . GLU A 1 80 ? -2.810 -8.487 3.091 1.00 97.19 80 GLU A CA 1
ATOM 676 C C . GLU A 1 80 ? -2.950 -8.258 4.601 1.00 97.19 80 GLU A C 1
ATOM 678 O O . GLU A 1 80 ? -3.961 -8.608 5.214 1.00 97.19 80 GLU A O 1
ATOM 683 N N . ALA A 1 81 ? -1.930 -7.654 5.219 1.00 97.69 81 ALA A N 1
ATOM 684 C CA . ALA A 1 81 ? -1.947 -7.349 6.643 1.00 97.69 81 ALA A CA 1
ATOM 685 C C . ALA A 1 81 ? -3.053 -6.339 6.990 1.00 97.69 81 ALA A C 1
ATOM 687 O O . ALA A 1 81 ? -3.762 -6.532 7.979 1.00 97.69 81 ALA A O 1
ATOM 688 N N . ALA A 1 82 ? -3.237 -5.306 6.165 1.00 97.19 82 ALA A N 1
ATOM 689 C CA . ALA A 1 82 ? -4.301 -4.320 6.322 1.00 97.19 82 ALA A CA 1
ATOM 690 C C . ALA A 1 82 ? -5.690 -4.968 6.218 1.00 97.19 82 ALA A C 1
ATOM 692 O O . ALA A 1 82 ? -6.547 -4.699 7.055 1.00 97.19 82 ALA A O 1
ATOM 693 N N . HIS A 1 83 ? -5.894 -5.894 5.277 1.00 96.56 83 HIS A N 1
ATOM 694 C CA . HIS A 1 83 ? -7.150 -6.636 5.159 1.00 96.56 83 HIS A CA 1
ATOM 695 C C . HIS A 1 83 ? -7.451 -7.460 6.418 1.00 96.56 83 HIS A C 1
ATOM 697 O O . HIS A 1 83 ? -8.580 -7.490 6.901 1.00 96.56 83 HIS A O 1
ATOM 703 N N . ILE A 1 84 ? -6.439 -8.105 7.006 1.00 96.31 84 ILE A N 1
ATOM 704 C CA . ILE A 1 84 ? -6.616 -8.834 8.270 1.00 96.31 84 ILE A CA 1
ATOM 705 C C . ILE A 1 84 ? -7.056 -7.883 9.394 1.00 96.31 84 ILE A C 1
ATOM 707 O O . ILE A 1 84 ? -7.906 -8.256 10.203 1.00 96.31 84 ILE A O 1
ATOM 711 N N . LEU A 1 85 ? -6.495 -6.670 9.459 1.00 95.44 85 LEU A N 1
ATOM 712 C CA . LEU A 1 85 ? -6.904 -5.656 10.437 1.00 95.44 85 LEU A CA 1
ATOM 713 C C . LEU A 1 85 ? -8.346 -5.193 10.203 1.00 95.44 85 LEU A C 1
ATOM 715 O O . LEU A 1 85 ? -9.117 -5.174 11.159 1.00 95.44 85 LEU A O 1
ATOM 719 N N . HIS A 1 86 ? -8.719 -4.916 8.952 1.00 94.12 86 HIS A N 1
ATOM 720 C CA . HIS A 1 86 ? -10.083 -4.563 8.545 1.00 94.12 86 HIS A CA 1
ATOM 721 C C . HIS A 1 86 ? -11.106 -5.603 9.016 1.00 94.12 86 HIS A C 1
ATOM 723 O O . HIS A 1 86 ? -12.066 -5.303 9.726 1.00 94.12 86 HIS A O 1
ATOM 729 N N . VAL A 1 87 ? -10.855 -6.868 8.673 1.00 93.75 87 VAL A N 1
ATOM 730 C CA . VAL A 1 87 ? -11.738 -7.986 9.008 1.00 93.75 87 VAL A CA 1
ATOM 73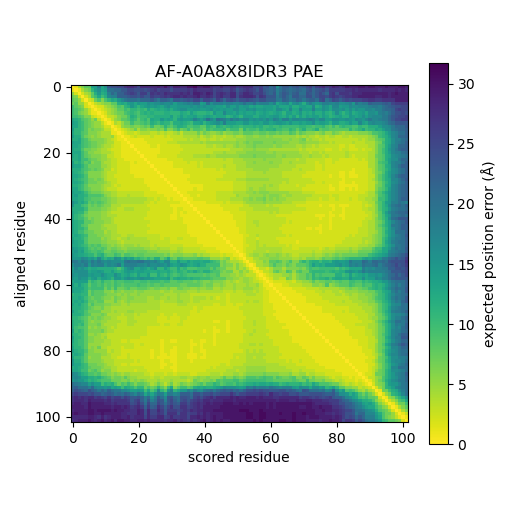1 C C . VAL A 1 87 ? -11.844 -8.169 10.524 1.00 93.75 87 VAL A C 1
ATOM 733 O O . VAL A 1 87 ? -12.942 -8.329 11.053 1.00 93.75 87 VAL A O 1
ATOM 736 N N . ARG A 1 88 ? -10.723 -8.099 11.255 1.00 93.62 88 ARG A N 1
ATOM 737 C CA . ARG A 1 88 ? -10.730 -8.191 12.725 1.00 93.62 88 ARG A CA 1
ATOM 738 C C . ARG A 1 88 ? -11.507 -7.050 13.369 1.00 93.62 88 ARG A C 1
ATOM 740 O O . ARG A 1 88 ? -12.255 -7.316 14.303 1.00 93.62 88 ARG A O 1
ATOM 747 N N . ASN A 1 89 ? -11.351 -5.826 12.871 1.00 89.62 89 ASN A N 1
ATOM 748 C CA . ASN A 1 89 ? -12.085 -4.666 13.363 1.00 89.62 89 ASN A CA 1
ATOM 749 C C . ASN A 1 89 ? -13.598 -4.859 13.179 1.00 89.62 89 ASN A C 1
ATOM 751 O O . ASN A 1 89 ? -14.352 -4.699 14.136 1.00 89.62 89 ASN A O 1
ATOM 755 N N . LYS A 1 90 ? -14.035 -5.318 11.995 1.00 84.75 90 LYS A N 1
ATOM 756 C CA . LYS A 1 90 ? -15.450 -5.630 11.725 1.00 84.75 90 LYS A CA 1
ATOM 757 C C . LYS A 1 90 ? -16.016 -6.697 12.673 1.00 84.75 90 LYS A C 1
ATOM 759 O O . LYS A 1 90 ? -17.128 -6.530 13.158 1.00 84.75 90 LYS A O 1
ATOM 764 N N . TYR A 1 91 ? -15.257 -7.747 13.004 1.00 78.88 91 TYR A N 1
ATOM 765 C CA . TYR A 1 91 ? -15.706 -8.786 13.949 1.00 78.88 91 TYR A CA 1
ATOM 766 C C . TYR A 1 91 ? -15.626 -8.387 15.431 1.00 78.88 91 TYR A C 1
ATOM 768 O O . TYR A 1 91 ? -16.286 -9.003 16.266 1.00 78.88 91 TYR A O 1
ATOM 776 N N . GLN A 1 92 ? -14.803 -7.400 15.786 1.00 71.94 92 GLN A N 1
ATOM 777 C CA . GLN A 1 92 ? -14.671 -6.913 17.164 1.00 71.94 92 GLN A CA 1
ATOM 778 C C . GLN A 1 92 ? -15.735 -5.876 17.537 1.00 71.94 92 GLN A C 1
ATOM 780 O O . GLN A 1 92 ? -15.924 -5.615 18.725 1.00 71.94 92 GLN A O 1
ATOM 785 N N . GLN A 1 93 ? -16.453 -5.316 16.562 1.00 59.84 93 GLN A N 1
ATOM 786 C CA . GLN A 1 93 ? -17.638 -4.507 16.822 1.00 59.84 93 GLN A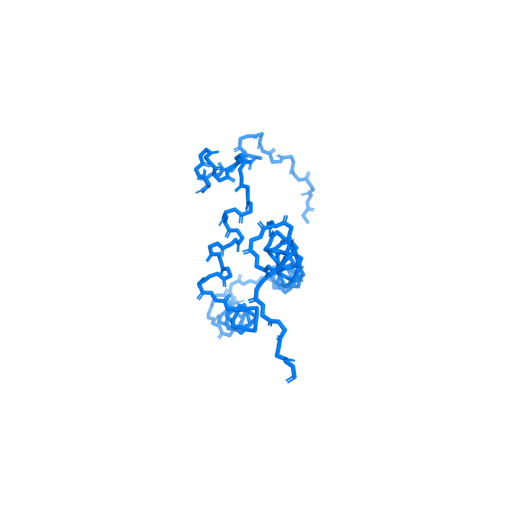 CA 1
ATOM 787 C C . GLN A 1 93 ? -18.826 -5.433 17.158 1.00 59.84 93 GLN A C 1
ATOM 789 O O . GLN A 1 93 ? -19.252 -6.217 16.309 1.00 59.84 93 GLN A O 1
ATOM 794 N N . PRO A 1 94 ? -19.382 -5.387 18.386 1.00 48.94 94 PRO A N 1
ATOM 795 C CA . PRO A 1 94 ? -20.525 -6.209 18.764 1.00 48.94 94 PRO A CA 1
ATOM 796 C C . PRO A 1 94 ? -21.789 -5.611 18.137 1.00 48.94 94 PRO A C 1
ATOM 798 O O . PRO A 1 94 ? -22.442 -4.759 18.736 1.00 48.94 94 PRO A O 1
ATOM 801 N N . GLY A 1 95 ? -22.099 -6.011 16.902 1.00 56.81 95 GLY A N 1
ATOM 802 C CA . GLY A 1 95 ? -23.228 -5.459 16.150 1.00 56.81 95 GLY A CA 1
ATOM 803 C C . GLY A 1 95 ? -24.016 -6.432 15.277 1.00 56.81 95 GLY A C 1
ATOM 804 O O . GLY A 1 95 ? -25.138 -6.093 14.926 1.00 56.81 95 GLY A O 1
ATOM 805 N N . ASP A 1 96 ? -23.510 -7.630 14.963 1.00 49.84 96 ASP A N 1
ATOM 806 C CA . ASP A 1 96 ? -24.245 -8.549 14.081 1.00 49.84 96 ASP A CA 1
ATOM 807 C C . ASP A 1 96 ? -24.225 -10.002 14.567 1.00 49.84 96 ASP A C 1
ATOM 809 O O . ASP A 1 96 ? -23.706 -10.921 13.941 1.00 49.84 96 ASP A O 1
ATOM 813 N N . SER A 1 97 ? -24.811 -10.212 15.743 1.00 49.09 97 SER A N 1
ATOM 814 C CA . SER A 1 97 ? -25.403 -11.498 16.103 1.00 49.09 97 SER A CA 1
ATOM 815 C C . SER A 1 97 ? -26.894 -11.466 15.766 1.00 49.09 97 SER A C 1
ATOM 817 O O . SER A 1 97 ? -27.728 -11.513 16.667 1.00 49.09 97 SER A O 1
ATOM 819 N N . THR A 1 98 ? -27.239 -11.359 14.479 1.00 49.88 98 THR A N 1
ATOM 820 C CA . THR A 1 98 ? -28.586 -11.706 14.007 1.00 49.88 98 THR A CA 1
ATOM 821 C C . THR A 1 98 ? -28.506 -12.394 12.647 1.00 49.88 98 THR A C 1
ATOM 823 O O . THR A 1 98 ? -28.493 -11.741 11.611 1.00 49.88 98 THR A O 1
ATOM 826 N N . ASN A 1 99 ? -28.462 -13.731 12.681 1.00 44.94 99 ASN A N 1
ATOM 827 C CA . ASN A 1 99 ? -29.176 -14.680 11.803 1.00 44.94 99 ASN A CA 1
ATOM 828 C C . ASN A 1 99 ? -28.321 -15.915 11.469 1.00 44.94 99 ASN A C 1
ATOM 830 O O . ASN A 1 99 ? -27.680 -15.990 10.424 1.00 44.94 99 ASN A O 1
ATOM 834 N N . GLU A 1 100 ? -28.389 -16.927 12.338 1.00 36.53 100 GLU A N 1
ATOM 835 C CA . GLU A 1 100 ? -28.229 -18.321 11.911 1.00 36.53 100 GLU A CA 1
ATOM 836 C C . GLU A 1 100 ? -29.510 -18.757 11.175 1.00 36.53 100 GLU A C 1
ATOM 838 O O . GLU A 1 100 ? -30.599 -18.637 11.746 1.00 36.53 100 GLU A O 1
ATOM 843 N N . PRO A 1 101 ? -29.434 -19.270 9.935 1.00 49.22 101 PRO A N 1
ATOM 844 C CA . PRO A 1 101 ? -30.530 -20.039 9.369 1.00 49.22 101 PRO A CA 1
ATOM 845 C C . PRO A 1 101 ? -30.556 -21.444 9.990 1.00 49.22 101 PRO A C 1
ATOM 847 O O . PRO A 1 101 ? -29.543 -22.144 10.014 1.00 49.22 101 PRO A O 1
ATOM 850 N N . GLN A 1 102 ? -31.737 -21.801 10.504 1.00 44.62 102 GLN A N 1
ATOM 851 C CA . GLN A 1 102 ? -32.128 -23.142 10.952 1.00 44.62 102 GLN A CA 1
ATOM 852 C C . GLN A 1 102 ? -32.088 -24.170 9.818 1.00 44.62 102 GLN A C 1
ATOM 854 O O . GLN A 1 102 ? -32.418 -23.791 8.670 1.00 44.62 102 GLN A O 1
#

Mean predicted aligned error: 8.81 Å

Secondary structure (DSSP, 8-state):
-------GGGSS-SSS-HHHHH-THHHHHHHHHHS-HHHHHHHHHHHHHHHHHSGGGGG--HHHHHHHHHHHHHHHHHHHHHHHHHHHHHHHSS--------

Nearest PDB structures (foldseek):
  2cpt-assembly1_A  TM=3.717E-01  e=3.726E+00  Homo sapien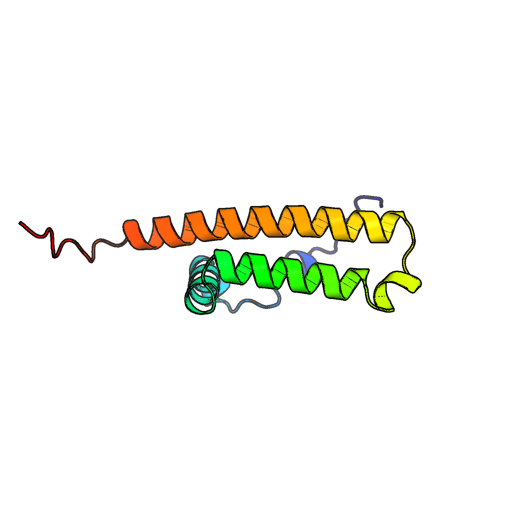s
  1yxr-assembly1_A  TM=4.587E-01  e=9.198E+00  Homo sapiens

Sequence (102 aa):
MPLTQYPEWESHSRKLSKEEVEHPLLVIDELFDYAHLPDVRELLWLWLKTTVNGDFSDGLDQHERGSILFFYEKMERLVEAAHILHVRNKYQQPGDSTNEPQ